Protein AF-A0A3P6TM71-F1 (afdb_monomer_lite)

InterPro domains:
  IPR006153 Cation/H+ exchanger, transmembrane domain [PF00999] (10-101)
  IPR051843 Monovalent cation:proton antiporter 1 [PTHR31102] (10-104)

Sequence (140 aa):
MATRVVLEAMGFVLSAVSPAVVVPNMIRLEVAGWGVNHGIPTLIMAASSMDDVVAITGFGVALSIAFSKGSLAKALYMGPLEVAAGAAIGLCMGILFWFLPPPGMKCGPSAQIALAIYNKFNGLARRQHKPFTQRKPSQK

Structure (mmCIF, N/CA/C/O backbone):
data_AF-A0A3P6TM71-F1
#
_entry.id   AF-A0A3P6TM71-F1
#
loop_
_atom_site.group_PDB
_atom_site.id
_atom_site.type_symbol
_atom_site.label_atom_id
_atom_site.label_alt_id
_atom_site.label_comp_id
_atom_site.label_asym_id
_atom_site.label_entity_id
_atom_site.label_seq_id
_atom_site.pdbx_PDB_ins_code
_atom_site.Cartn_x
_atom_site.Cartn_y
_atom_site.Cartn_z
_atom_site.occupancy
_atom_site.B_iso_or_equiv
_atom_site.auth_seq_id
_atom_site.auth_comp_id
_atom_site.auth_asym_id
_atom_site.auth_atom_id
_atom_site.pdbx_PDB_model_num
ATOM 1 N N . MET A 1 1 ? 10.273 3.155 -27.002 1.00 68.50 1 MET A N 1
ATOM 2 C CA . MET A 1 1 ? 10.125 2.128 -25.946 1.00 68.50 1 MET A CA 1
ATOM 3 C C . MET A 1 1 ? 9.684 2.769 -24.634 1.00 68.50 1 MET A C 1
ATOM 5 O O . MET A 1 1 ? 8.584 2.464 -24.200 1.00 68.50 1 MET A O 1
ATOM 9 N N . ALA A 1 2 ? 10.441 3.733 -24.092 1.00 76.00 2 ALA A N 1
ATOM 10 C CA . ALA A 1 2 ? 10.081 4.489 -22.881 1.00 76.00 2 ALA A CA 1
ATOM 11 C C . ALA A 1 2 ? 8.652 5.070 -22.897 1.00 76.00 2 ALA A C 1
ATOM 13 O O . ALA A 1 2 ? 7.871 4.826 -21.988 1.00 76.00 2 ALA A O 1
ATOM 14 N N . THR A 1 3 ? 8.262 5.750 -23.978 1.00 77.38 3 THR A N 1
ATOM 15 C CA . THR A 1 3 ? 6.917 6.335 -24.125 1.00 77.38 3 THR A CA 1
ATOM 16 C C . THR A 1 3 ? 5.775 5.318 -24.125 1.00 77.38 3 THR A C 1
ATOM 18 O O . THR A 1 3 ? 4.673 5.670 -23.734 1.00 77.38 3 THR A O 1
ATOM 21 N N . ARG A 1 4 ? 6.008 4.060 -24.525 1.00 83.06 4 ARG A N 1
ATOM 22 C CA . ARG A 1 4 ? 4.969 3.014 -24.487 1.00 83.06 4 ARG A CA 1
ATOM 23 C C . ARG A 1 4 ? 4.786 2.446 -23.083 1.00 83.06 4 ARG A C 1
ATOM 25 O O . ARG A 1 4 ? 3.661 2.389 -22.608 1.00 83.06 4 ARG A O 1
ATOM 32 N N . VAL A 1 5 ? 5.890 2.147 -22.400 1.00 85.12 5 VAL A N 1
ATOM 33 C CA . VAL A 1 5 ? 5.879 1.657 -21.010 1.00 85.12 5 VAL A CA 1
ATOM 34 C C . VAL A 1 5 ? 5.239 2.682 -20.067 1.00 85.12 5 VAL A C 1
ATOM 36 O O . VAL A 1 5 ? 4.471 2.317 -19.185 1.00 85.12 5 VAL A O 1
ATOM 39 N N . VAL A 1 6 ? 5.491 3.979 -20.279 1.00 85.25 6 VAL A N 1
ATOM 40 C CA . VAL A 1 6 ? 4.894 5.044 -19.455 1.00 85.25 6 VAL A CA 1
ATOM 41 C C . VAL A 1 6 ? 3.377 5.155 -19.658 1.00 85.25 6 VAL A C 1
ATOM 43 O O . VAL A 1 6 ? 2.660 5.367 -18.684 1.00 85.25 6 VAL A O 1
ATOM 46 N N . LEU A 1 7 ? 2.867 4.981 -20.883 1.00 87.88 7 LEU A N 1
ATOM 47 C CA . LEU A 1 7 ? 1.419 5.009 -21.142 1.00 87.88 7 LEU A CA 1
ATOM 48 C C . LEU A 1 7 ? 0.700 3.823 -20.487 1.00 87.88 7 LEU A C 1
ATOM 50 O O . LEU A 1 7 ? -0.344 4.009 -19.867 1.00 87.88 7 LEU A O 1
ATOM 54 N N . GLU A 1 8 ? 1.280 2.625 -20.576 1.00 88.38 8 GLU A N 1
ATOM 55 C CA . GLU A 1 8 ? 0.759 1.425 -19.910 1.00 88.38 8 GLU A CA 1
ATOM 56 C C . GLU A 1 8 ? 0.759 1.591 -18.383 1.00 88.38 8 GLU A C 1
ATOM 58 O O . GLU A 1 8 ? -0.232 1.289 -17.720 1.00 88.38 8 GLU A O 1
ATOM 63 N N . ALA A 1 9 ? 1.830 2.162 -17.826 1.00 86.56 9 ALA A N 1
ATOM 64 C CA . ALA A 1 9 ? 1.947 2.409 -16.393 1.00 86.56 9 ALA A CA 1
ATOM 65 C C . ALA A 1 9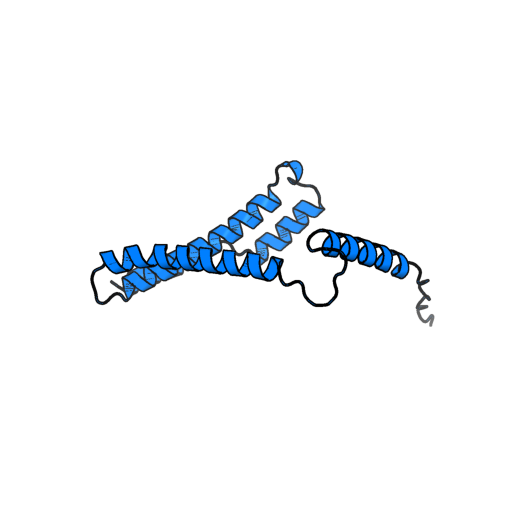 ? 0.963 3.478 -15.884 1.00 86.56 9 ALA A C 1
ATOM 67 O O . ALA A 1 9 ? 0.400 3.329 -14.802 1.00 86.56 9 ALA A O 1
ATOM 68 N N . MET A 1 10 ? 0.705 4.537 -16.659 1.00 84.12 10 MET A N 1
ATOM 69 C CA . MET A 1 10 ? -0.328 5.526 -16.322 1.00 84.12 10 MET A CA 1
ATOM 70 C C . MET A 1 10 ? -1.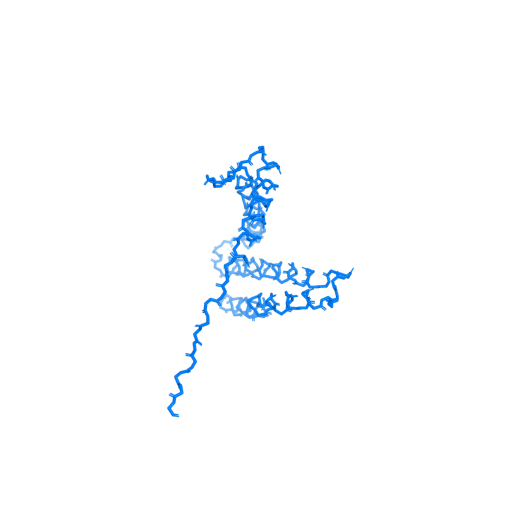727 4.901 -16.366 1.00 84.12 10 MET A C 1
ATOM 72 O O . MET A 1 10 ? -2.538 5.175 -15.488 1.00 84.12 10 MET A O 1
ATOM 76 N N . GLY A 1 11 ? -1.997 4.022 -17.338 1.00 86.69 11 GLY A N 1
ATOM 77 C CA . GLY A 1 11 ? -3.247 3.259 -17.401 1.00 86.69 11 GLY A CA 1
ATOM 78 C C . GLY A 1 11 ? -3.447 2.343 -16.190 1.00 86.69 11 GLY A C 1
ATOM 79 O O . GLY A 1 11 ? -4.549 2.273 -15.655 1.00 86.69 11 GLY A O 1
ATOM 80 N N . PHE A 1 12 ? -2.374 1.707 -15.712 1.00 86.12 12 PHE A N 1
ATOM 81 C CA . PHE A 1 12 ? -2.394 0.893 -14.496 1.00 86.12 12 PHE A CA 1
ATOM 82 C C . PHE A 1 12 ? -2.746 1.716 -13.247 1.00 86.12 12 PHE A C 1
ATOM 84 O O . PHE A 1 12 ? -3.640 1.332 -12.500 1.00 86.12 12 PHE A O 1
ATOM 91 N N . VAL A 1 13 ? -2.124 2.886 -13.060 1.00 85.62 13 VAL A N 1
ATOM 92 C CA . VAL A 1 13 ? -2.422 3.774 -11.917 1.00 85.62 13 VAL A CA 1
ATOM 93 C C . VAL A 1 13 ? -3.841 4.341 -11.988 1.00 85.62 13 VAL A C 1
ATOM 95 O O . VAL A 1 13 ? -4.516 4.434 -10.969 1.00 85.62 13 VAL A O 1
ATOM 98 N N . LEU A 1 14 ? -4.322 4.697 -13.182 1.00 86.50 14 LEU A N 1
ATOM 99 C CA . LEU A 1 14 ? -5.688 5.200 -13.374 1.00 86.50 14 LEU A CA 1
ATOM 100 C C . LEU A 1 14 ? -6.762 4.128 -13.134 1.00 86.50 14 LEU A C 1
ATOM 102 O O . LEU A 1 14 ? -7.906 4.476 -12.855 1.00 86.50 14 LEU A O 1
ATOM 106 N N . SER A 1 15 ? -6.405 2.846 -13.255 1.00 86.56 15 SER A N 1
ATOM 107 C CA . SER A 1 15 ? -7.299 1.720 -12.974 1.00 86.56 15 SER A CA 1
ATOM 108 C C . SER A 1 15 ? -7.398 1.373 -11.483 1.00 86.56 15 SER A C 1
ATOM 110 O O . SER A 1 15 ? -8.260 0.566 -11.129 1.00 86.56 15 SER A O 1
ATOM 112 N N . ALA A 1 16 ? -6.532 1.928 -10.629 1.00 87.94 16 ALA A N 1
ATOM 113 C CA . ALA A 1 16 ? -6.524 1.638 -9.198 1.00 87.94 16 ALA A CA 1
ATOM 114 C C . ALA A 1 16 ? -7.806 2.132 -8.505 1.00 87.94 16 ALA A C 1
ATOM 116 O O . ALA A 1 16 ? -8.449 3.108 -8.914 1.00 87.94 16 ALA A O 1
ATOM 117 N N . VAL A 1 17 ? -8.193 1.439 -7.440 1.00 85.75 17 VAL A N 1
ATOM 118 C CA . VAL A 1 17 ? -9.390 1.740 -6.655 1.00 85.75 17 VAL A CA 1
ATOM 119 C C . VAL A 1 17 ? -9.180 3.023 -5.857 1.00 85.75 17 VAL A C 1
ATOM 121 O O . VAL A 1 17 ? -8.202 3.165 -5.143 1.00 85.75 17 VAL A O 1
ATOM 124 N N . SER A 1 18 ? -10.142 3.950 -5.891 1.00 88.69 18 SER A N 1
ATOM 125 C CA . SER A 1 18 ? -10.049 5.177 -5.093 1.00 88.69 18 SER A CA 1
ATOM 126 C C . SER A 1 18 ? -10.587 4.976 -3.661 1.00 88.69 18 SER A C 1
ATOM 128 O O . SER A 1 18 ? -11.811 4.895 -3.469 1.00 88.69 18 SER A O 1
ATOM 130 N N . PRO A 1 19 ? -9.736 4.973 -2.612 1.00 83.12 19 PRO A N 1
ATOM 131 C CA . PRO A 1 19 ? -10.195 4.824 -1.228 1.00 83.12 19 PRO A CA 1
ATOM 132 C C . PRO A 1 19 ? -11.064 6.003 -0.778 1.00 83.12 19 PRO A C 1
ATOM 134 O O . PRO A 1 19 ? -11.949 5.832 0.057 1.00 83.12 19 PRO A O 1
ATOM 137 N N . ALA A 1 20 ? -10.885 7.193 -1.362 1.00 88.44 20 ALA A N 1
ATOM 138 C CA . ALA A 1 20 ? -11.651 8.389 -1.008 1.00 88.44 20 ALA A CA 1
ATOM 139 C C . ALA A 1 20 ? -13.167 8.223 -1.215 1.00 88.44 20 ALA A C 1
ATOM 141 O O . ALA A 1 20 ? -13.953 8.856 -0.511 1.00 88.44 20 ALA A O 1
ATOM 142 N N . VAL A 1 21 ? -13.585 7.355 -2.143 1.00 90.00 21 VAL A N 1
ATOM 143 C CA . VAL A 1 21 ? -15.003 7.046 -2.389 1.00 90.00 21 VAL A CA 1
ATOM 144 C C . VAL A 1 21 ? -15.434 5.715 -1.774 1.00 90.00 21 VAL A C 1
ATOM 146 O O . VAL A 1 21 ? -16.580 5.589 -1.337 1.00 90.00 21 VAL A O 1
ATOM 149 N N . VAL A 1 22 ? -14.537 4.728 -1.686 1.00 90.50 22 VAL A N 1
ATOM 150 C CA . VAL A 1 22 ? -14.855 3.409 -1.118 1.00 90.50 22 VAL A CA 1
ATOM 151 C C . VAL A 1 22 ? -14.937 3.464 0.409 1.00 90.50 22 VAL A C 1
ATOM 153 O O . VAL A 1 22 ? -15.893 2.945 0.984 1.00 90.50 22 VAL A O 1
ATOM 156 N N . VAL A 1 23 ? -14.008 4.154 1.075 1.00 93.00 23 VAL A N 1
ATOM 157 C CA . VAL A 1 23 ? -13.920 4.212 2.545 1.00 93.00 23 VAL A CA 1
ATOM 158 C C . VAL A 1 23 ? -15.182 4.806 3.189 1.00 93.00 23 VAL A C 1
ATOM 160 O O . VAL A 1 23 ? -15.734 4.155 4.079 1.00 93.00 23 VAL A O 1
ATOM 163 N N . PRO A 1 24 ? -15.737 5.956 2.744 1.00 91.81 24 PRO A N 1
ATOM 164 C CA . PRO A 1 24 ? -16.973 6.484 3.328 1.00 91.81 24 PRO A CA 1
ATOM 165 C C . PRO A 1 24 ? -18.162 5.524 3.193 1.00 91.81 24 PRO A C 1
ATOM 167 O O . PRO A 1 24 ? -19.004 5.443 4.086 1.00 91.81 24 PRO A O 1
ATOM 170 N N . ASN A 1 25 ? -18.235 4.774 2.089 1.00 91.44 25 ASN A N 1
ATOM 171 C CA . ASN A 1 25 ? -19.299 3.798 1.868 1.00 91.44 25 ASN A CA 1
ATOM 172 C C . ASN A 1 25 ? -19.119 2.540 2.728 1.00 91.44 25 ASN A C 1
ATOM 174 O O . ASN A 1 25 ? -20.103 2.050 3.282 1.00 91.44 25 ASN A O 1
ATOM 178 N N . MET A 1 26 ? -17.885 2.059 2.902 1.00 92.00 26 MET A N 1
ATOM 179 C CA . MET A 1 26 ? -17.590 0.922 3.780 1.00 92.00 26 MET A CA 1
ATOM 180 C C . MET A 1 26 ? -17.877 1.246 5.251 1.00 92.00 26 MET A C 1
ATOM 182 O O . MET A 1 26 ? -18.517 0.446 5.926 1.00 92.00 26 MET A O 1
ATOM 186 N N .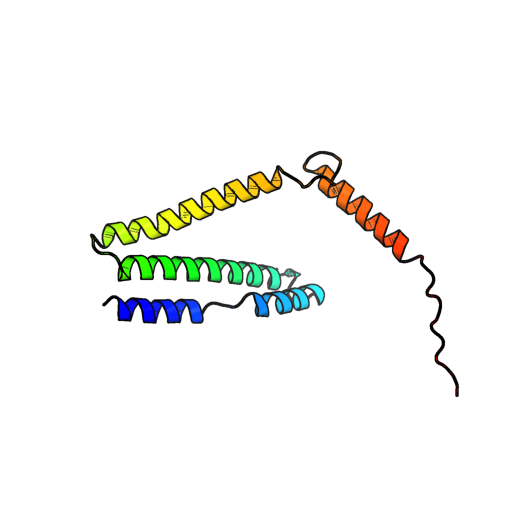 ILE A 1 27 ? -17.541 2.452 5.721 1.00 91.81 27 ILE A N 1
ATOM 187 C CA . ILE A 1 27 ? -17.896 2.905 7.078 1.00 91.81 27 ILE A CA 1
ATOM 188 C C . ILE A 1 27 ? -19.422 2.968 7.258 1.00 91.81 27 ILE A C 1
ATOM 190 O O . ILE A 1 27 ? -19.943 2.573 8.299 1.00 91.81 27 ILE A O 1
ATOM 194 N N . ARG A 1 28 ? -20.174 3.425 6.245 1.00 89.69 28 ARG A N 1
ATOM 195 C CA . ARG A 1 28 ? -21.649 3.434 6.299 1.00 89.69 28 ARG A CA 1
ATOM 196 C C . ARG A 1 28 ? -22.238 2.024 6.403 1.00 89.69 28 ARG A C 1
ATOM 198 O O . ARG A 1 28 ? -23.194 1.837 7.149 1.00 89.69 28 ARG A O 1
ATOM 205 N N . LEU A 1 29 ? -21.680 1.053 5.676 1.00 89.38 29 LEU A N 1
ATOM 206 C CA . LEU A 1 29 ? -22.070 -0.362 5.758 1.00 89.38 29 LEU A CA 1
ATOM 207 C C . LEU A 1 29 ? -21.751 -0.959 7.133 1.00 89.38 29 LEU A C 1
ATOM 209 O O . LEU A 1 29 ? -22.584 -1.671 7.694 1.00 89.38 29 LEU A O 1
ATOM 213 N N . GLU A 1 30 ? -20.588 -0.614 7.687 1.00 88.69 30 GLU A N 1
ATOM 214 C CA . GLU A 1 30 ? -20.163 -1.047 9.016 1.00 88.69 30 GLU A CA 1
ATOM 215 C C . GLU A 1 30 ? -21.095 -0.509 10.112 1.00 88.69 30 GLU A C 1
ATOM 217 O O . GLU A 1 30 ? -21.602 -1.278 10.925 1.00 88.69 30 GLU A O 1
ATOM 222 N N . VAL A 1 31 ? -21.429 0.787 10.070 1.00 90.19 31 VAL A N 1
ATOM 223 C CA . VAL A 1 31 ? -22.397 1.414 10.992 1.00 90.19 31 VAL A CA 1
ATOM 224 C C . VAL A 1 31 ? -23.800 0.815 10.848 1.00 90.19 31 VAL A C 1
ATOM 226 O O . VAL A 1 31 ? -24.516 0.678 11.837 1.00 90.19 31 VAL A O 1
ATOM 229 N N . ALA A 1 32 ? -24.203 0.440 9.633 1.00 90.25 32 ALA A N 1
ATOM 230 C CA . ALA A 1 32 ? -25.493 -0.196 9.383 1.00 90.25 32 ALA A CA 1
ATOM 231 C C . ALA A 1 32 ? -25.522 -1.696 9.755 1.00 90.25 32 ALA A C 1
ATOM 233 O O . ALA A 1 32 ? -26.580 -2.317 9.660 1.00 90.25 32 ALA A O 1
ATOM 234 N N . GLY A 1 33 ? -24.392 -2.285 10.165 1.00 88.50 33 GLY A N 1
ATOM 235 C CA . GLY A 1 33 ? -24.287 -3.687 10.580 1.00 88.50 33 GLY A CA 1
ATOM 236 C C . GLY A 1 33 ? -24.245 -4.708 9.436 1.00 88.50 33 GLY A C 1
ATOM 237 O O . GLY A 1 33 ? -24.329 -5.912 9.683 1.00 88.50 33 GLY A O 1
ATOM 238 N N . TRP A 1 34 ? -24.094 -4.272 8.182 1.00 86.62 34 TRP A N 1
ATOM 239 C CA . TRP A 1 34 ? -24.099 -5.161 7.016 1.00 86.62 34 TRP A CA 1
ATOM 240 C C . TRP A 1 34 ? -22.697 -5.713 6.756 1.00 86.62 34 TRP A C 1
ATOM 242 O O . TRP A 1 34 ? -21.748 -4.963 6.543 1.00 86.62 34 TRP A O 1
ATOM 252 N N . GLY A 1 35 ? -22.550 -7.041 6.767 1.00 84.44 35 GLY A N 1
ATOM 253 C CA . GLY A 1 35 ? -21.274 -7.699 6.456 1.00 84.44 35 GLY A CA 1
ATOM 254 C C . GLY A 1 35 ? -20.179 -7.549 7.521 1.00 84.44 35 GLY A C 1
ATOM 255 O O . GLY A 1 35 ? -19.077 -8.052 7.311 1.00 84.44 35 GLY A O 1
ATOM 256 N N . VAL A 1 36 ? -20.479 -6.925 8.669 1.00 88.88 36 VAL A N 1
ATOM 257 C CA . VAL A 1 36 ? -19.537 -6.715 9.789 1.00 88.88 36 VAL A CA 1
ATOM 258 C C . VAL A 1 36 ? -19.103 -8.034 10.421 1.00 88.88 36 VAL A C 1
ATOM 260 O O . VAL A 1 36 ? -17.916 -8.241 10.642 1.00 88.88 36 VAL A O 1
ATOM 263 N N . ASN A 1 37 ? -20.032 -8.978 10.609 1.00 89.75 37 ASN A N 1
ATOM 264 C CA . ASN A 1 37 ? -19.715 -10.312 11.143 1.00 89.75 37 ASN A CA 1
ATOM 265 C C . ASN A 1 37 ? -18.724 -11.096 10.267 1.00 89.75 37 ASN A C 1
ATOM 267 O O . ASN A 1 37 ? -18.032 -11.975 10.766 1.00 89.75 37 ASN A O 1
ATOM 271 N N . HIS A 1 38 ? -18.664 -10.783 8.970 1.00 88.44 38 HIS A N 1
ATOM 272 C CA . HIS A 1 38 ? -17.730 -11.391 8.020 1.00 88.44 38 HIS A CA 1
ATOM 273 C C . HIS A 1 38 ? -16.529 -10.478 7.716 1.00 88.44 38 HIS A C 1
ATOM 275 O O . HIS A 1 38 ? -15.691 -10.829 6.892 1.00 88.44 38 HIS A O 1
ATOM 281 N N . GLY A 1 39 ? -16.447 -9.298 8.344 1.00 89.12 39 GLY A N 1
ATOM 282 C CA . GLY A 1 39 ? -15.359 -8.339 8.148 1.00 89.12 39 GLY A CA 1
ATOM 283 C C . GLY A 1 39 ? -15.268 -7.750 6.738 1.00 89.12 39 GLY A C 1
ATOM 284 O O . GLY A 1 39 ? -14.216 -7.233 6.377 1.00 89.12 39 GLY A O 1
ATOM 285 N N . ILE A 1 40 ? -16.335 -7.812 5.932 1.00 92.31 40 ILE A N 1
ATOM 286 C CA . ILE A 1 40 ? -16.309 -7.384 4.521 1.00 92.31 40 ILE A CA 1
ATOM 287 C C . ILE A 1 40 ? -15.914 -5.900 4.379 1.00 92.31 40 ILE A C 1
ATOM 289 O O . ILE A 1 40 ? -15.017 -5.618 3.582 1.00 92.31 40 ILE A O 1
ATOM 293 N N . PRO A 1 41 ? -16.489 -4.946 5.149 1.00 89.62 41 PRO A N 1
ATOM 294 C CA . PRO A 1 41 ? -16.105 -3.538 5.039 1.00 89.62 41 PRO A CA 1
ATOM 295 C C . PRO A 1 41 ? -14.630 -3.302 5.384 1.00 89.62 41 PRO A C 1
ATOM 297 O O . PRO A 1 41 ? -13.927 -2.594 4.667 1.00 89.62 41 PRO A O 1
ATOM 300 N N . THR A 1 42 ? -14.136 -3.949 6.441 1.00 91.19 42 THR A N 1
ATOM 301 C CA . THR A 1 42 ? -12.740 -3.852 6.883 1.00 91.19 42 THR A CA 1
ATOM 302 C C . THR A 1 42 ? -11.780 -4.465 5.867 1.00 91.19 42 THR A C 1
ATOM 304 O O . THR A 1 42 ? -10.752 -3.864 5.558 1.00 91.19 42 THR A O 1
ATOM 307 N N . LEU A 1 43 ? -12.127 -5.628 5.307 1.00 93.12 43 LEU A N 1
ATOM 308 C CA . LEU A 1 43 ? -11.332 -6.302 4.286 1.00 93.12 43 LEU A CA 1
ATOM 309 C C . LEU A 1 43 ? -11.239 -5.461 3.010 1.00 93.12 43 LEU A C 1
ATOM 311 O O . LEU A 1 43 ? -10.149 -5.327 2.467 1.00 93.12 43 LEU A O 1
ATOM 315 N N . ILE A 1 44 ? -12.344 -4.857 2.557 1.00 93.31 44 ILE A N 1
ATOM 316 C CA . ILE A 1 44 ? -12.349 -3.980 1.375 1.00 93.31 44 ILE A CA 1
ATOM 317 C C . ILE A 1 44 ? -11.520 -2.715 1.628 1.00 93.31 44 ILE A C 1
ATOM 319 O O . ILE A 1 44 ? -10.756 -2.310 0.755 1.00 93.31 44 ILE A O 1
ATOM 323 N N . MET A 1 45 ? -11.619 -2.104 2.815 1.00 91.00 45 MET A N 1
ATOM 324 C CA . MET A 1 45 ? -10.781 -0.950 3.170 1.00 91.00 45 MET A CA 1
ATOM 325 C C . MET A 1 45 ? -9.288 -1.306 3.171 1.00 91.00 45 MET A C 1
ATOM 327 O O . MET A 1 45 ? -8.478 -0.567 2.606 1.00 91.00 45 MET A O 1
ATOM 331 N N . ALA A 1 46 ? -8.930 -2.453 3.755 1.00 91.81 46 ALA A N 1
ATOM 332 C CA . ALA A 1 46 ? -7.557 -2.947 3.757 1.00 91.81 46 ALA A CA 1
ATOM 333 C C . ALA A 1 46 ? -7.068 -3.273 2.335 1.00 91.81 46 ALA A C 1
ATOM 335 O O . ALA A 1 46 ? -5.980 -2.850 1.950 1.00 91.81 46 ALA A O 1
ATOM 336 N N . ALA A 1 47 ? -7.891 -3.955 1.533 1.00 92.50 47 ALA A N 1
ATOM 337 C CA . ALA A 1 47 ? -7.574 -4.311 0.154 1.00 92.50 47 ALA A CA 1
ATOM 338 C C . ALA A 1 47 ? -7.386 -3.072 -0.734 1.00 92.50 47 ALA A C 1
ATOM 340 O O . ALA A 1 47 ? -6.425 -3.021 -1.493 1.00 92.50 47 ALA A O 1
ATOM 341 N N . SER A 1 48 ? -8.235 -2.047 -0.589 1.00 91.75 48 SER A N 1
ATOM 342 C CA . SER A 1 48 ? -8.089 -0.775 -1.313 1.00 91.75 48 SER A CA 1
ATOM 343 C C . SER A 1 48 ? -6.779 -0.065 -0.968 1.00 91.75 48 SER A C 1
ATOM 345 O O . SER A 1 48 ? -6.145 0.490 -1.853 1.00 91.75 48 SER A O 1
ATOM 347 N N . SER A 1 49 ? -6.341 -0.109 0.294 1.00 90.75 49 SER A N 1
ATOM 348 C CA . SER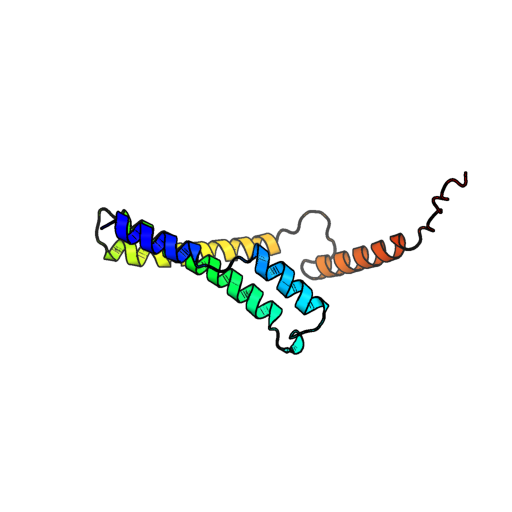 A 1 49 ? -5.054 0.488 0.682 1.00 90.75 49 SER A CA 1
ATOM 349 C C . SER A 1 49 ? -3.860 -0.300 0.132 1.00 90.75 49 SER A C 1
ATOM 351 O O . SER A 1 49 ? -2.835 0.286 -0.207 1.00 90.75 49 SER A O 1
ATOM 353 N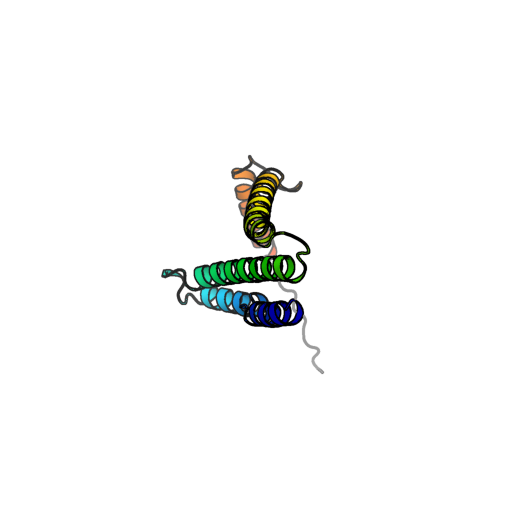 N . MET A 1 50 ? -3.972 -1.630 0.040 1.00 90.69 50 MET A N 1
ATOM 354 C CA . MET A 1 50 ? -2.938 -2.461 -0.585 1.00 90.69 50 MET A CA 1
ATOM 355 C C . MET A 1 50 ? -2.852 -2.225 -2.098 1.00 90.69 50 MET A C 1
ATOM 357 O O . MET A 1 50 ? -1.743 -2.192 -2.629 1.00 90.69 50 MET A O 1
ATOM 361 N N . ASP A 1 51 ? -3.990 -2.030 -2.769 1.00 92.25 51 ASP A N 1
ATOM 362 C CA . ASP A 1 51 ? -4.059 -1.713 -4.201 1.00 92.25 51 ASP A CA 1
ATOM 363 C C . ASP A 1 51 ? -3.271 -0.437 -4.537 1.00 92.25 51 ASP A C 1
ATOM 365 O O . ASP A 1 51 ? -2.398 -0.465 -5.403 1.00 92.25 51 ASP A O 1
ATOM 369 N N . ASP A 1 52 ? -3.460 0.637 -3.761 1.00 90.12 52 ASP A N 1
ATOM 370 C CA . ASP A 1 52 ? -2.722 1.896 -3.935 1.00 90.12 52 ASP A CA 1
ATOM 371 C C . ASP A 1 52 ? -1.197 1.717 -3.817 1.00 90.12 52 ASP A C 1
ATOM 373 O O . ASP A 1 52 ? -0.424 2.272 -4.605 1.00 90.12 52 ASP A O 1
ATOM 377 N N . VAL A 1 53 ? -0.736 0.918 -2.847 1.00 88.94 53 VAL A N 1
ATOM 378 C CA . VAL A 1 53 ? 0.699 0.643 -2.648 1.00 88.94 53 VAL A CA 1
ATOM 379 C C . VAL A 1 53 ? 1.278 -0.113 -3.843 1.00 88.94 53 VAL A C 1
ATOM 381 O O . VAL A 1 53 ? 2.380 0.210 -4.301 1.00 88.94 53 VAL A O 1
ATOM 384 N N . VAL A 1 54 ? 0.546 -1.098 -4.370 1.00 89.31 54 VAL A N 1
ATOM 385 C CA . VAL A 1 54 ? 0.952 -1.864 -5.555 1.00 89.31 54 VAL A CA 1
ATOM 386 C C . VAL A 1 54 ? 0.948 -0.976 -6.801 1.00 89.31 54 VAL A C 1
ATOM 388 O O . VAL A 1 54 ? 1.905 -1.029 -7.575 1.00 89.31 54 VAL A O 1
ATOM 391 N N . ALA A 1 55 ? -0.063 -0.119 -6.966 1.00 89.62 55 ALA A N 1
ATOM 392 C CA . ALA A 1 55 ? -0.174 0.826 -8.072 1.00 89.62 55 ALA A CA 1
ATOM 393 C C . ALA A 1 55 ? 1.018 1.796 -8.120 1.00 89.62 55 ALA A C 1
ATOM 395 O O . ALA A 1 55 ? 1.705 1.898 -9.141 1.00 89.62 55 ALA A O 1
ATOM 396 N N . ILE A 1 56 ? 1.320 2.450 -6.993 1.00 88.44 56 ILE A N 1
ATOM 397 C CA . ILE A 1 56 ? 2.441 3.395 -6.873 1.00 88.44 56 ILE A CA 1
ATOM 398 C C . ILE A 1 56 ? 3.785 2.684 -7.077 1.00 88.44 56 ILE A C 1
ATOM 400 O O . ILE A 1 56 ? 4.654 3.181 -7.796 1.00 88.44 56 ILE A O 1
ATOM 404 N N . THR A 1 57 ? 3.951 1.499 -6.487 1.00 88.88 57 THR A N 1
ATOM 405 C CA . THR A 1 57 ? 5.173 0.697 -6.621 1.00 88.88 57 THR A CA 1
ATOM 406 C C . THR A 1 57 ? 5.410 0.268 -8.067 1.00 88.88 57 THR A C 1
ATOM 408 O O . THR A 1 57 ? 6.490 0.494 -8.614 1.00 88.88 57 THR A O 1
ATOM 411 N N . GLY A 1 58 ? 4.400 -0.326 -8.708 1.00 87.25 58 GLY A N 1
ATOM 412 C CA . GLY A 1 58 ? 4.478 -0.781 -10.094 1.00 87.25 58 GLY A CA 1
ATOM 413 C C . GLY A 1 58 ? 4.762 0.369 -11.057 1.00 87.25 58 GLY A C 1
ATOM 414 O O . GLY A 1 58 ? 5.591 0.230 -11.956 1.00 87.25 58 GLY A O 1
ATOM 415 N N . PHE A 1 59 ? 4.160 1.536 -10.814 1.00 88.31 59 PHE A N 1
ATOM 416 C CA . PHE A 1 59 ? 4.449 2.755 -11.562 1.00 88.31 59 PHE A CA 1
ATOM 417 C C . PHE A 1 59 ? 5.908 3.209 -11.412 1.00 88.31 59 PHE A C 1
ATOM 419 O O . PHE A 1 59 ? 6.560 3.516 -12.411 1.00 88.31 59 PHE A O 1
ATOM 426 N N . GLY A 1 60 ? 6.450 3.188 -10.190 1.00 87.62 60 GLY A N 1
ATOM 427 C CA . GLY A 1 60 ? 7.855 3.506 -9.925 1.00 87.62 60 GLY A CA 1
ATOM 428 C C . GLY A 1 60 ? 8.822 2.560 -10.644 1.00 87.62 60 GLY A C 1
ATOM 429 O O . GLY A 1 60 ? 9.775 3.011 -11.282 1.00 87.62 60 GLY A O 1
ATOM 430 N N . VAL A 1 61 ? 8.538 1.254 -10.631 1.00 86.88 61 VAL A N 1
ATOM 431 C CA . VAL A 1 61 ? 9.333 0.251 -11.359 1.00 86.88 61 VAL A CA 1
ATOM 432 C C . VAL A 1 61 ? 9.235 0.457 -12.872 1.00 86.88 61 VAL A C 1
ATOM 434 O O . VAL A 1 61 ? 10.256 0.433 -13.561 1.00 86.88 61 VAL A O 1
ATOM 437 N N . ALA A 1 62 ? 8.037 0.718 -13.400 1.00 86.50 62 ALA A N 1
ATOM 438 C CA . ALA A 1 62 ? 7.834 0.976 -14.823 1.00 86.50 62 ALA A CA 1
ATOM 439 C C . ALA A 1 62 ? 8.571 2.242 -15.294 1.00 86.50 62 ALA A C 1
ATOM 441 O O . ALA A 1 62 ? 9.214 2.218 -16.345 1.00 86.50 62 ALA A O 1
ATOM 442 N N . LEU A 1 63 ? 8.554 3.321 -14.501 1.00 85.88 63 LEU A N 1
ATOM 443 C CA . LEU A 1 63 ? 9.347 4.530 -14.747 1.00 85.88 63 LEU A CA 1
ATOM 444 C C . LEU A 1 63 ? 10.853 4.250 -14.688 1.00 85.88 63 LEU A C 1
ATOM 446 O O . LEU A 1 63 ? 11.594 4.704 -15.562 1.00 85.88 63 LEU A O 1
ATOM 450 N N . SER A 1 64 ? 11.297 3.481 -13.691 1.00 84.75 64 SER A N 1
ATOM 451 C CA . SER A 1 64 ? 12.699 3.085 -13.532 1.00 84.75 64 SER A CA 1
ATOM 452 C C . SER A 1 64 ? 13.196 2.314 -14.757 1.00 84.75 64 SER A C 1
ATOM 454 O O . SER A 1 64 ? 14.253 2.626 -15.301 1.00 84.75 64 SER A O 1
ATOM 456 N N . ILE A 1 65 ? 12.390 1.386 -15.282 1.00 82.31 65 ILE A N 1
ATOM 457 C CA . ILE A 1 65 ? 12.681 0.656 -16.523 1.00 82.31 65 ILE A CA 1
ATOM 458 C C . ILE A 1 65 ? 12.642 1.586 -17.745 1.00 82.31 65 ILE A C 1
ATOM 460 O O . ILE A 1 65 ? 13.528 1.510 -18.596 1.00 82.31 65 ILE A O 1
ATOM 464 N N . ALA A 1 66 ? 11.649 2.475 -17.838 1.00 84.38 66 ALA A N 1
ATOM 465 C CA . ALA A 1 66 ? 11.467 3.367 -18.983 1.00 84.38 66 ALA A CA 1
ATOM 466 C C . ALA A 1 66 ? 12.612 4.381 -19.149 1.00 84.38 66 ALA A C 1
ATOM 468 O O . ALA A 1 66 ? 12.963 4.720 -20.281 1.00 84.38 66 ALA A O 1
ATOM 469 N N . PHE A 1 67 ? 13.199 4.846 -18.043 1.00 81.00 67 PHE A N 1
ATOM 470 C CA . PHE A 1 67 ? 14.290 5.825 -18.038 1.00 81.00 67 PHE A CA 1
ATOM 471 C C . PHE A 1 67 ? 15.665 5.230 -17.696 1.00 81.00 67 PHE A C 1
ATOM 473 O O . PHE A 1 67 ? 16.654 5.970 -17.658 1.00 81.00 67 PHE A O 1
ATOM 480 N N . SER A 1 68 ? 15.765 3.912 -17.487 1.00 78.88 68 SER A N 1
ATOM 481 C CA . SER A 1 68 ? 17.046 3.249 -17.232 1.00 78.88 68 SER A CA 1
ATOM 482 C C . SER A 1 68 ? 17.980 3.404 -18.433 1.00 78.88 68 SER A C 1
ATOM 484 O O . SER A 1 68 ? 17.685 2.968 -19.544 1.00 78.88 68 SER A O 1
ATOM 486 N N . LYS A 1 69 ? 19.150 4.007 -18.194 1.00 65.62 69 LYS A N 1
ATOM 487 C CA . LYS A 1 69 ? 20.243 4.127 -19.175 1.00 65.62 69 LYS A CA 1
ATOM 488 C C . LYS A 1 69 ? 21.245 2.959 -19.105 1.00 65.62 69 LYS A C 1
ATOM 490 O O . LYS A 1 69 ? 22.244 2.984 -19.815 1.00 65.62 69 LYS A O 1
ATOM 495 N N . GLY A 1 70 ? 21.018 1.971 -18.230 1.00 68.25 70 GLY A N 1
ATOM 496 C CA . GLY A 1 70 ? 21.946 0.867 -17.934 1.00 68.25 70 GLY A CA 1
ATOM 497 C C . GLY A 1 70 ? 21.301 -0.525 -18.006 1.00 68.25 70 GLY A C 1
ATOM 498 O O . GLY A 1 70 ? 20.260 -0.707 -18.629 1.00 68.25 70 GLY A O 1
ATOM 499 N N . SER A 1 71 ? 21.919 -1.527 -17.362 1.00 73.31 71 SER A N 1
ATOM 500 C CA . SER A 1 71 ? 21.426 -2.917 -17.354 1.00 73.31 71 SER A CA 1
ATOM 501 C C . SER A 1 71 ? 20.017 -3.028 -16.762 1.00 73.31 71 SER A C 1
ATOM 503 O O . SER A 1 71 ? 19.798 -2.723 -15.586 1.00 73.31 71 SER A O 1
ATOM 505 N N . LEU A 1 72 ? 19.082 -3.526 -17.574 1.00 74.38 72 LEU A N 1
ATOM 506 C CA . LEU A 1 72 ? 17.675 -3.747 -17.226 1.00 74.38 72 LEU A CA 1
ATOM 507 C C . LEU A 1 72 ? 17.515 -4.594 -15.953 1.00 74.38 72 LEU A C 1
ATOM 509 O O . LEU A 1 72 ? 16.653 -4.321 -15.122 1.00 74.38 72 LEU A O 1
ATOM 513 N N . ALA A 1 73 ? 18.399 -5.581 -15.768 1.00 74.62 73 ALA A N 1
ATOM 514 C CA . ALA A 1 73 ? 18.388 -6.463 -14.607 1.00 74.62 73 ALA A CA 1
ATOM 515 C C . ALA A 1 73 ? 18.606 -5.690 -13.297 1.00 74.62 73 ALA A C 1
ATOM 517 O O . ALA A 1 73 ? 17.942 -5.957 -12.302 1.00 74.62 73 ALA A O 1
ATOM 518 N N . LYS A 1 74 ? 19.488 -4.682 -13.296 1.00 76.12 74 LYS A N 1
ATOM 519 C CA . LYS A 1 74 ? 19.769 -3.885 -12.094 1.00 76.12 74 LYS A CA 1
ATOM 520 C C . LYS A 1 74 ? 18.579 -3.001 -11.705 1.00 76.12 74 LYS A C 1
ATOM 522 O O . LYS A 1 74 ? 18.277 -2.891 -10.520 1.00 76.12 74 LYS A O 1
ATOM 527 N N . ALA A 1 75 ? 17.893 -2.418 -12.690 1.00 74.38 75 ALA A N 1
ATOM 528 C CA . ALA A 1 75 ? 16.685 -1.622 -12.462 1.00 74.38 75 ALA A CA 1
ATOM 529 C C . ALA A 1 75 ? 15.535 -2.479 -11.904 1.00 74.38 75 ALA A C 1
ATOM 531 O O . ALA A 1 75 ? 14.816 -2.043 -11.008 1.00 74.38 75 ALA A O 1
ATOM 532 N N . LEU A 1 76 ? 15.417 -3.727 -12.374 1.00 78.31 76 LEU A N 1
ATOM 533 C CA . LEU A 1 76 ? 14.378 -4.652 -11.930 1.00 78.31 76 LEU A CA 1
ATOM 534 C C . LEU A 1 76 ? 14.567 -5.115 -10.479 1.00 78.31 76 LEU A C 1
ATOM 536 O O . LEU A 1 76 ? 13.584 -5.218 -9.757 1.00 78.31 76 LEU A O 1
ATOM 540 N N . TYR A 1 77 ? 15.804 -5.367 -10.035 1.00 79.88 77 TYR A N 1
ATOM 541 C CA . TYR A 1 77 ? 16.067 -5.764 -8.644 1.00 79.88 77 TYR A CA 1
ATOM 542 C C . TYR A 1 77 ? 16.043 -4.587 -7.662 1.00 79.88 77 TYR A C 1
ATOM 544 O O . TYR A 1 77 ? 15.670 -4.780 -6.508 1.00 79.88 77 TYR A O 1
ATOM 552 N N . MET A 1 78 ? 16.412 -3.372 -8.090 1.00 80.88 78 MET A N 1
ATOM 553 C CA . MET A 1 78 ? 16.352 -2.198 -7.208 1.00 80.88 78 MET A CA 1
ATOM 554 C C . MET A 1 78 ? 14.920 -1.786 -6.861 1.00 80.88 78 MET A C 1
ATOM 556 O O . MET A 1 78 ? 14.684 -1.392 -5.725 1.00 80.88 78 MET A O 1
ATOM 560 N N . GLY A 1 79 ? 13.965 -1.942 -7.782 1.00 82.75 79 GLY A N 1
ATOM 561 C CA . GLY A 1 79 ? 12.568 -1.562 -7.556 1.00 82.75 79 GLY A CA 1
ATOM 562 C C . GLY A 1 79 ? 11.922 -2.215 -6.320 1.00 82.75 79 GLY A C 1
ATOM 563 O O . GLY A 1 79 ? 11.540 -1.511 -5.388 1.00 82.75 79 GLY A O 1
ATOM 564 N N . PRO A 1 80 ? 11.836 -3.557 -6.246 1.00 83.06 80 PRO A N 1
ATOM 565 C CA . PRO A 1 80 ? 11.297 -4.256 -5.078 1.00 83.06 80 PRO A CA 1
ATOM 566 C C . PRO A 1 80 ? 12.096 -3.997 -3.796 1.00 83.06 80 PRO A C 1
ATOM 568 O O . PRO A 1 80 ? 11.533 -3.994 -2.704 1.00 83.06 80 PRO A O 1
ATOM 571 N N . LEU A 1 81 ? 13.408 -3.780 -3.920 1.00 86.50 81 LEU A N 1
ATOM 572 C CA . LEU A 1 81 ? 14.294 -3.559 -2.781 1.00 86.50 81 LEU A CA 1
ATOM 573 C C . LEU A 1 81 ? 14.076 -2.171 -2.157 1.00 86.50 81 LEU A C 1
ATOM 575 O O . LEU A 1 81 ? 14.052 -2.062 -0.934 1.00 86.50 81 LEU A O 1
ATOM 579 N N . GLU A 1 82 ? 13.828 -1.138 -2.967 1.00 85.12 82 GLU A N 1
ATOM 580 C CA . GLU A 1 82 ? 13.406 0.187 -2.489 1.00 85.12 82 GLU A CA 1
ATOM 581 C C . GLU A 1 82 ? 12.05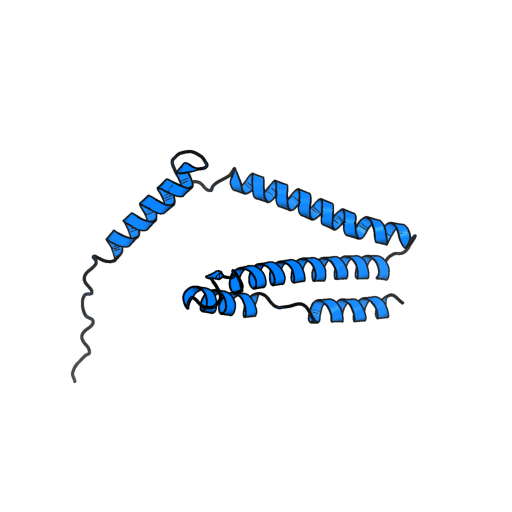7 0.131 -1.771 1.00 85.12 82 GLU A C 1
ATOM 583 O O . GLU A 1 82 ? 11.898 0.736 -0.713 1.00 85.12 82 GLU A O 1
ATOM 588 N N . VAL A 1 83 ? 11.106 -0.642 -2.297 1.00 87.00 83 VAL A N 1
ATOM 589 C CA . VAL A 1 83 ? 9.783 -0.817 -1.679 1.00 87.00 83 VAL A CA 1
ATOM 590 C C . VAL A 1 83 ? 9.908 -1.539 -0.342 1.00 87.00 83 VAL A C 1
ATOM 592 O O . VAL A 1 83 ? 9.323 -1.106 0.649 1.00 87.00 83 VAL A O 1
ATOM 595 N N . ALA A 1 84 ? 10.713 -2.602 -0.282 1.00 89.00 84 ALA A N 1
ATOM 596 C CA . ALA A 1 84 ? 10.981 -3.333 0.951 1.00 89.00 84 ALA A CA 1
ATOM 597 C C . ALA A 1 84 ? 11.694 -2.455 1.994 1.00 89.00 84 ALA A C 1
ATOM 599 O O . ALA A 1 84 ? 11.316 -2.460 3.166 1.00 89.00 84 ALA A O 1
ATOM 600 N N . ALA A 1 85 ? 12.686 -1.663 1.575 1.00 90.81 85 ALA A N 1
ATOM 601 C CA . ALA A 1 85 ? 13.372 -0.715 2.447 1.00 90.81 85 ALA A CA 1
ATOM 602 C C . ALA A 1 85 ? 12.424 0.391 2.944 1.00 90.81 85 ALA A C 1
ATOM 604 O O . ALA A 1 85 ? 12.414 0.700 4.135 1.00 90.81 85 ALA A O 1
ATOM 605 N N . GLY A 1 86 ? 11.581 0.939 2.064 1.00 89.25 86 GLY A N 1
ATOM 606 C CA . GLY A 1 86 ? 10.559 1.925 2.410 1.00 89.25 86 GLY A CA 1
ATOM 607 C C . GLY A 1 86 ? 9.524 1.373 3.391 1.00 89.25 86 GLY A C 1
ATOM 608 O O . GLY A 1 86 ? 9.208 2.032 4.379 1.00 89.25 86 GLY A O 1
ATOM 609 N N . ALA A 1 87 ? 9.064 0.137 3.185 1.00 90.19 87 ALA A N 1
ATOM 610 C CA . ALA A 1 87 ? 8.166 -0.554 4.106 1.00 90.19 87 ALA A CA 1
ATOM 611 C C . ALA A 1 87 ? 8.823 -0.795 5.476 1.00 90.19 87 ALA A C 1
ATOM 613 O O . ALA A 1 87 ? 8.193 -0.557 6.505 1.00 90.19 87 ALA A O 1
ATOM 614 N N . ALA A 1 88 ? 10.096 -1.206 5.508 1.00 93.06 88 ALA A N 1
ATOM 615 C CA . ALA A 1 88 ? 10.840 -1.410 6.750 1.00 93.06 88 ALA A CA 1
ATOM 616 C C . ALA A 1 88 ? 11.032 -0.099 7.529 1.00 93.06 88 ALA A C 1
ATOM 618 O O . ALA A 1 88 ? 10.769 -0.048 8.729 1.00 93.06 88 ALA A O 1
ATOM 619 N N . ILE A 1 89 ? 11.431 0.982 6.850 1.00 94.06 89 ILE A N 1
ATOM 620 C CA . ILE A 1 89 ? 11.576 2.312 7.460 1.00 94.06 89 ILE A CA 1
ATOM 621 C C . ILE A 1 89 ? 10.219 2.835 7.941 1.00 94.06 89 ILE A C 1
ATOM 623 O O . ILE A 1 89 ? 10.125 3.337 9.060 1.00 94.06 89 ILE A O 1
ATOM 627 N N . GLY A 1 90 ? 9.164 2.679 7.136 1.00 90.75 90 GLY A N 1
ATOM 628 C CA . GLY A 1 90 ? 7.799 3.061 7.495 1.00 90.75 90 GLY A CA 1
ATOM 629 C C . GLY A 1 90 ? 7.285 2.308 8.722 1.00 90.75 90 GLY A C 1
ATOM 630 O O . GLY A 1 90 ? 6.713 2.921 9.622 1.00 90.75 90 GLY A O 1
ATOM 631 N N . LEU A 1 91 ? 7.563 1.005 8.817 1.00 90.94 91 LEU A N 1
ATOM 632 C CA . LEU A 1 91 ? 7.241 0.195 9.989 1.00 90.94 91 LEU A CA 1
ATOM 633 C C . LEU A 1 91 ? 8.020 0.662 11.226 1.00 90.94 91 LEU A C 1
ATOM 635 O O . LEU A 1 91 ? 7.423 0.869 12.282 1.00 90.94 91 LEU A O 1
ATOM 639 N N . CYS A 1 92 ? 9.329 0.892 11.095 1.00 90.50 92 CYS A N 1
ATOM 640 C CA . CYS A 1 92 ? 10.162 1.428 12.171 1.00 90.50 92 CYS A CA 1
ATOM 641 C C . CYS A 1 92 ? 9.660 2.797 12.659 1.00 90.50 92 CYS A C 1
ATOM 643 O O . CYS A 1 92 ? 9.549 3.010 13.865 1.00 90.50 92 CYS A O 1
ATOM 645 N N . MET A 1 93 ? 9.307 3.708 11.745 1.00 85.81 93 MET A N 1
ATOM 646 C CA . MET A 1 93 ? 8.719 5.010 12.083 1.00 85.81 93 MET A CA 1
ATOM 647 C C . MET A 1 93 ? 7.336 4.878 12.730 1.00 85.81 93 MET A C 1
ATOM 649 O O . MET A 1 93 ? 7.046 5.591 13.687 1.00 85.81 93 MET A O 1
ATOM 653 N N . GLY A 1 94 ? 6.496 3.951 12.263 1.00 84.25 94 GLY A N 1
ATOM 654 C CA . GLY A 1 94 ? 5.194 3.669 12.868 1.00 84.25 94 GLY A CA 1
ATOM 655 C C . GLY A 1 94 ? 5.320 3.178 14.312 1.00 84.25 94 GLY A C 1
ATOM 656 O O . GLY A 1 94 ? 4.630 3.677 15.200 1.00 84.25 94 GLY A O 1
ATOM 657 N N . ILE A 1 95 ? 6.264 2.269 14.571 1.00 83.25 95 ILE A N 1
ATOM 658 C CA . ILE A 1 95 ? 6.589 1.790 15.924 1.00 83.25 95 ILE A CA 1
ATOM 659 C C . ILE A 1 95 ? 7.188 2.921 16.777 1.00 83.25 95 ILE A C 1
ATOM 661 O O . ILE A 1 95 ? 6.869 3.046 17.958 1.00 83.25 95 ILE A O 1
ATOM 665 N N . LEU A 1 96 ? 8.017 3.787 16.193 1.00 81.81 96 LEU A N 1
ATOM 666 C CA . LEU A 1 96 ? 8.579 4.939 16.896 1.00 81.81 96 LEU A CA 1
ATOM 667 C C . LEU A 1 96 ? 7.492 5.938 17.323 1.00 81.81 96 LEU A C 1
ATOM 669 O O . LEU A 1 96 ? 7.501 6.399 18.463 1.00 81.81 96 LEU A O 1
ATOM 673 N N . PHE A 1 97 ? 6.526 6.243 16.452 1.00 76.62 97 PHE A N 1
ATOM 674 C CA . PHE A 1 97 ? 5.383 7.096 16.801 1.00 76.62 97 PHE A CA 1
ATOM 675 C C . PHE A 1 97 ? 4.412 6.431 17.772 1.00 76.62 97 PHE A C 1
ATOM 677 O O . PHE A 1 97 ? 3.803 7.121 18.586 1.00 76.62 97 PHE A O 1
ATOM 684 N N . TRP A 1 98 ? 4.327 5.101 17.767 1.00 70.31 98 TRP A N 1
ATOM 685 C CA . TRP A 1 98 ? 3.655 4.367 18.836 1.00 70.31 98 TRP A CA 1
ATOM 686 C C . TRP A 1 98 ? 4.326 4.592 20.204 1.00 70.31 98 TRP A C 1
ATOM 688 O O . TRP A 1 98 ? 3.653 4.603 21.234 1.00 70.31 98 TRP A O 1
ATOM 698 N N . PHE A 1 99 ? 5.644 4.821 20.227 1.00 66.19 99 PHE A N 1
ATOM 699 C CA . PHE A 1 99 ? 6.415 5.075 21.446 1.00 66.19 99 PHE A CA 1
ATOM 700 C C . PHE A 1 99 ? 6.457 6.555 21.878 1.00 66.19 99 PHE A C 1
ATOM 702 O O . PHE A 1 99 ? 6.680 6.833 23.057 1.00 66.19 99 PHE A O 1
ATOM 709 N N . LEU A 1 100 ? 6.215 7.503 20.964 1.00 66.50 100 LEU A N 1
ATOM 710 C CA . LEU A 1 100 ? 6.185 8.955 21.208 1.00 66.50 100 LEU A CA 1
ATOM 711 C C . LEU A 1 100 ? 4.746 9.507 21.144 1.00 66.50 100 LEU A C 1
ATOM 713 O O . LEU A 1 100 ? 4.367 10.176 20.180 1.00 66.50 100 LEU A O 1
ATOM 717 N N . PRO A 1 101 ? 3.916 9.258 22.175 1.00 61.38 101 PRO A N 1
ATOM 718 C CA . PRO A 1 101 ? 2.607 9.874 22.264 1.00 61.38 101 PRO A CA 1
ATOM 719 C C . PRO A 1 101 ? 2.736 11.392 22.482 1.00 61.38 101 PRO A C 1
ATOM 721 O O . PRO A 1 101 ? 3.565 11.831 23.284 1.00 61.38 101 PRO A O 1
ATOM 724 N N . PRO A 1 102 ? 1.905 12.219 21.825 1.00 58.06 102 PRO A N 1
ATOM 725 C CA . PRO A 1 102 ? 1.917 13.662 22.033 1.00 58.06 102 PRO A CA 1
ATOM 726 C C . PRO A 1 102 ? 1.635 14.035 23.507 1.00 58.06 102 PRO A C 1
ATOM 728 O O . PRO A 1 102 ? 0.862 13.338 24.179 1.00 58.06 102 PRO A O 1
ATOM 731 N N . PRO A 1 103 ? 2.222 15.135 24.028 1.00 50.97 103 PRO A N 1
ATOM 732 C CA . PRO A 1 103 ? 2.011 15.579 25.407 1.00 50.97 103 PRO A CA 1
ATOM 733 C C . PRO A 1 103 ? 0.520 15.847 25.680 1.00 50.97 103 PRO A C 1
ATOM 735 O O . PRO A 1 103 ? -0.054 16.797 25.153 1.00 50.97 103 PRO A O 1
ATOM 738 N N . GLY A 1 104 ? -0.119 14.991 26.487 1.00 55.72 104 GLY A N 1
ATOM 739 C CA . GLY A 1 104 ? -1.557 15.081 26.793 1.00 55.72 104 GLY A CA 1
ATOM 740 C C . GLY A 1 104 ? -2.256 13.772 27.192 1.00 55.72 104 GLY A C 1
ATOM 741 O O . GLY A 1 104 ? -3.422 13.808 27.579 1.00 55.72 104 GLY A O 1
ATOM 742 N N . MET A 1 105 ? -1.570 12.627 27.140 1.00 50.94 105 MET A N 1
ATOM 743 C CA . MET A 1 105 ? -2.069 11.333 27.640 1.00 50.94 105 MET A CA 1
ATOM 744 C C . MET A 1 105 ? -1.425 11.013 29.015 1.00 50.94 105 MET A C 1
ATOM 746 O O . MET A 1 105 ? -0.364 11.558 29.317 1.00 50.94 105 MET A O 1
ATOM 750 N N . LYS A 1 106 ? -2.059 10.219 29.905 1.00 46.84 106 LYS A N 1
ATOM 751 C CA . LYS A 1 106 ? -1.459 9.775 31.198 1.00 46.84 106 LYS A CA 1
ATOM 752 C C . LYS A 1 106 ? -1.864 8.358 31.617 1.00 46.84 106 LYS A C 1
ATOM 754 O O . LYS A 1 106 ? -3.058 8.095 31.613 1.00 46.84 106 LYS A O 1
ATOM 759 N N . CYS A 1 107 ? -0.872 7.571 32.099 1.00 49.34 107 CYS A N 1
ATOM 760 C CA . CYS A 1 107 ? -0.874 6.253 32.811 1.00 49.34 107 CYS A CA 1
ATOM 761 C C . CYS A 1 107 ? -0.163 5.073 32.081 1.00 49.34 107 CYS A C 1
ATOM 763 O O . CYS A 1 107 ? -0.840 4.214 31.579 1.00 49.34 107 CYS A O 1
ATOM 765 N N . GLY A 1 108 ? 1.174 4.987 31.953 1.00 55.50 108 GLY A N 1
ATOM 766 C CA . GLY A 1 108 ? 1.885 3.871 31.250 1.00 55.50 108 GLY A CA 1
ATOM 767 C C . GLY A 1 108 ? 1.578 3.694 29.735 1.00 55.50 108 GLY A C 1
ATOM 768 O O . GLY A 1 108 ? 0.459 3.949 29.324 1.00 55.50 108 GLY A O 1
ATOM 769 N N . PRO A 1 109 ? 2.495 3.271 28.840 1.00 57.88 109 PRO A N 1
ATOM 770 C CA . PRO A 1 109 ? 2.241 3.308 27.383 1.00 57.88 109 PRO A CA 1
ATOM 771 C C . PRO A 1 109 ? 0.912 2.657 26.948 1.00 57.88 109 PRO A C 1
ATOM 773 O O . PRO A 1 109 ? 0.184 3.210 26.129 1.00 57.88 109 PRO A O 1
ATOM 776 N N . SER A 1 110 ? 0.543 1.542 27.586 1.00 51.00 110 SER A N 1
ATOM 777 C CA . SER A 1 110 ? -0.719 0.822 27.380 1.00 51.00 110 SER A CA 1
ATOM 778 C C . SER A 1 110 ? -1.918 1.373 28.169 1.00 51.00 110 SER A C 1
ATOM 780 O O . SER A 1 110 ? -3.046 1.276 27.691 1.00 51.00 110 SER A O 1
ATOM 782 N N . ALA A 1 111 ? -1.725 1.992 29.336 1.00 54.72 111 ALA A N 1
ATOM 783 C CA . ALA A 1 111 ? -2.824 2.525 30.145 1.00 54.72 111 ALA A CA 1
ATOM 784 C C . ALA A 1 111 ? -3.045 4.053 29.973 1.00 54.72 111 ALA A C 1
ATOM 786 O O . ALA A 1 111 ? -4.081 4.557 30.406 1.00 54.72 111 ALA A O 1
ATOM 787 N N . GLN A 1 112 ? -2.162 4.791 29.266 1.00 62.06 112 GLN A N 1
ATOM 788 C CA . GLN A 1 112 ? -2.354 6.219 28.964 1.00 62.06 112 GLN A CA 1
ATOM 789 C C . GLN A 1 112 ? -3.476 6.388 27.956 1.00 62.06 112 GLN A C 1
ATOM 791 O O . GLN A 1 112 ? -4.283 7.307 28.062 1.00 62.06 112 GLN A O 1
ATOM 796 N N . ILE A 1 113 ? -3.522 5.462 27.001 1.00 58.94 113 ILE A N 1
ATOM 797 C CA . ILE A 1 113 ? -4.550 5.372 25.975 1.00 58.94 113 ILE A CA 1
ATOM 798 C C . ILE A 1 113 ? -5.877 4.964 26.632 1.00 58.94 113 ILE A C 1
ATOM 800 O O . ILE A 1 113 ? -6.888 5.627 26.418 1.00 58.94 113 ILE A O 1
ATOM 804 N N . ALA A 1 114 ? -5.869 3.967 27.526 1.00 61.97 114 ALA A N 1
ATOM 805 C CA . ALA A 1 114 ? -7.062 3.548 28.267 1.00 61.97 114 ALA A CA 1
ATOM 806 C C . ALA A 1 114 ? -7.628 4.660 29.180 1.00 61.97 114 ALA A C 1
ATOM 808 O O . ALA A 1 114 ? -8.836 4.903 29.179 1.00 61.97 114 ALA A O 1
ATOM 809 N N . LEU A 1 115 ? -6.775 5.392 29.910 1.00 61.50 115 LEU A N 1
ATOM 810 C CA . LEU A 1 115 ? -7.199 6.484 30.795 1.00 61.50 115 LEU A CA 1
ATOM 811 C C . LEU A 1 115 ? -7.605 7.750 30.014 1.00 61.50 115 LEU A C 1
ATOM 813 O O . LEU A 1 115 ? -8.506 8.466 30.449 1.00 61.50 115 LEU A O 1
ATOM 817 N N . ALA A 1 116 ? -7.005 8.019 28.846 1.00 67.88 116 ALA A N 1
ATOM 818 C CA . ALA A 1 116 ? -7.435 9.092 27.943 1.00 67.88 116 ALA A CA 1
ATOM 819 C C . ALA A 1 116 ? -8.802 8.790 27.300 1.00 67.88 116 ALA A C 1
ATOM 821 O O . ALA A 1 116 ? -9.647 9.683 27.223 1.00 67.88 116 ALA A O 1
ATOM 822 N N . ILE A 1 117 ? -9.057 7.536 26.909 1.00 62.81 117 ILE A N 1
ATOM 823 C CA . ILE A 1 117 ? -10.361 7.077 26.407 1.00 62.81 117 ILE A CA 1
ATOM 824 C C . ILE A 1 117 ? -11.421 7.162 27.517 1.00 62.81 117 ILE A C 1
ATOM 826 O O . ILE A 1 117 ? -12.476 7.756 27.297 1.00 62.81 117 ILE A O 1
ATOM 830 N N . TYR A 1 118 ? -11.123 6.689 28.733 1.00 67.94 118 TYR A N 1
ATOM 831 C CA . TYR A 1 118 ? -12.036 6.776 29.880 1.00 67.94 118 TYR A CA 1
ATOM 832 C C . TYR A 1 118 ? -12.346 8.231 30.294 1.00 67.94 118 TYR A C 1
ATOM 834 O O . TYR A 1 118 ? -13.516 8.604 30.415 1.00 67.94 118 TYR A O 1
ATOM 842 N N . ASN A 1 119 ? -11.331 9.097 30.433 1.00 70.94 119 ASN A N 1
ATOM 843 C CA . ASN A 1 119 ? -11.526 10.507 30.806 1.00 70.94 119 ASN A CA 1
ATOM 844 C C . ASN A 1 119 ? -12.205 11.340 29.699 1.00 70.94 119 ASN A C 1
ATOM 846 O O . ASN A 1 119 ? -12.934 12.283 30.013 1.00 70.94 119 ASN A O 1
ATOM 850 N N . LYS A 1 120 ? -12.027 10.997 28.412 1.00 70.44 120 LYS A N 1
ATOM 851 C CA . LYS A 1 120 ? -12.698 11.677 27.287 1.00 70.44 120 LYS A CA 1
ATOM 852 C C . LYS A 1 120 ? -14.152 11.228 27.115 1.00 70.44 120 LYS A C 1
ATOM 854 O O . LYS A 1 120 ? -15.014 12.076 26.886 1.00 70.44 120 LYS A O 1
ATOM 859 N N . PHE A 1 121 ? -14.444 9.940 27.312 1.00 68.50 121 PHE A N 1
ATOM 860 C CA . PHE A 1 121 ? -15.811 9.407 27.339 1.00 68.50 121 PHE A CA 1
ATOM 861 C C . PHE A 1 121 ? -16.615 9.992 28.520 1.00 68.50 121 PHE A C 1
ATOM 863 O O . PHE A 1 121 ? -17.714 10.517 28.332 1.00 68.50 121 PHE A O 1
ATOM 870 N N . ASN A 1 122 ? -16.015 10.061 29.715 1.00 67.38 122 ASN A N 1
ATOM 871 C CA . ASN A 1 122 ? -16.627 10.671 30.906 1.00 67.38 122 ASN A CA 1
ATOM 872 C C . ASN A 1 122 ? -16.683 12.224 30.851 1.00 67.38 122 ASN A C 1
ATOM 874 O O . ASN A 1 122 ? -17.412 12.869 31.607 1.00 67.38 122 ASN A O 1
ATOM 878 N N . GLY A 1 123 ? -15.932 12.854 29.939 1.00 60.69 123 GLY A N 1
ATOM 879 C CA . GLY A 1 123 ? -16.001 14.290 29.638 1.00 60.69 123 GLY A CA 1
ATOM 880 C C . GLY A 1 123 ? -17.115 14.670 28.649 1.00 60.69 123 GLY A C 1
ATOM 881 O O . GLY A 1 123 ? -17.659 15.772 28.732 1.00 60.69 123 GLY A O 1
ATOM 882 N N . LEU A 1 124 ? -17.501 13.760 27.745 1.00 57.47 124 LEU A N 1
ATOM 883 C CA . LEU A 1 124 ? -18.628 13.945 26.816 1.00 57.47 124 LEU A CA 1
ATOM 884 C C . LEU A 1 124 ? -19.985 13.680 27.485 1.00 57.47 124 LEU A C 1
ATOM 886 O O . LEU A 1 124 ? -20.946 14.393 27.192 1.00 57.47 124 LEU A O 1
ATOM 890 N N . ALA A 1 125 ? -20.039 12.778 28.470 1.00 57.12 125 ALA A N 1
ATOM 891 C CA . ALA A 1 125 ? -21.206 12.612 29.342 1.00 57.12 125 ALA A CA 1
ATOM 892 C C . ALA A 1 125 ? -21.551 13.899 30.130 1.00 57.12 125 ALA A C 1
ATOM 894 O O . ALA A 1 125 ? -22.715 14.160 30.419 1.00 57.12 125 ALA A O 1
ATOM 895 N N . ARG A 1 126 ? -20.565 14.775 30.396 1.00 56.91 126 ARG A N 1
ATOM 896 C CA . ARG A 1 126 ? -20.772 16.094 31.032 1.00 56.91 126 ARG A CA 1
ATOM 897 C C . ARG A 1 126 ? -21.136 17.225 30.061 1.00 56.91 126 ARG A C 1
ATOM 899 O O . ARG A 1 126 ? -21.442 18.325 30.515 1.00 56.91 126 ARG A O 1
ATOM 906 N N . ARG A 1 127 ? -21.118 16.995 28.739 1.00 53.03 127 ARG A N 1
ATOM 907 C CA . ARG A 1 127 ? -21.539 17.993 27.729 1.00 53.03 127 ARG A CA 1
ATOM 908 C C . ARG A 1 127 ? -22.977 17.813 27.239 1.00 53.03 127 ARG A C 1
ATOM 910 O O . ARG A 1 127 ? -23.519 18.758 26.679 1.00 53.03 127 ARG A O 1
ATOM 917 N N . GLN A 1 128 ? -23.599 16.662 27.493 1.00 54.94 128 GLN A N 1
ATOM 918 C CA . GLN A 1 128 ? -25.029 16.430 27.237 1.00 54.94 128 GLN A CA 1
ATOM 919 C C . GLN A 1 128 ? -25.935 16.872 28.401 1.00 54.94 128 GLN A C 1
ATOM 921 O O . GLN A 1 128 ? -27.150 16.869 28.264 1.00 54.94 128 GLN A O 1
ATOM 926 N N . HIS A 1 129 ? -25.368 17.356 29.514 1.00 47.81 129 HIS A N 1
ATOM 927 C CA . HIS A 1 129 ? -26.111 18.106 30.532 1.00 47.81 129 HIS A CA 1
ATOM 928 C C . HIS A 1 129 ? -25.861 19.619 30.403 1.00 47.81 129 HIS A C 1
ATOM 930 O O . HIS A 1 129 ? -25.487 20.301 31.360 1.00 47.81 129 HIS A O 1
ATOM 936 N N . LYS A 1 130 ? -26.054 20.165 29.195 1.00 49.66 130 LYS A N 1
ATOM 937 C CA . LYS A 1 130 ? -26.389 21.586 29.038 1.00 49.66 130 LYS A CA 1
ATOM 938 C C . LYS A 1 130 ? -27.824 21.681 28.514 1.00 49.66 130 LYS A C 1
ATOM 940 O O . LYS A 1 130 ? -28.054 21.268 27.379 1.00 49.66 130 LYS A O 1
ATOM 945 N N . PRO A 1 131 ? -28.782 22.190 29.311 1.00 50.19 131 PRO A N 1
ATOM 946 C CA . PRO A 1 131 ? -30.148 22.373 28.848 1.00 50.19 131 PRO A CA 1
ATOM 947 C C . PRO A 1 131 ? -30.160 23.310 27.638 1.00 50.19 131 PRO A C 1
ATOM 949 O O . PRO A 1 131 ? -29.518 24.362 27.629 1.00 50.19 131 PRO A O 1
ATOM 952 N N . PHE A 1 132 ? -30.874 22.885 26.600 1.00 52.91 132 PHE A N 1
ATOM 953 C CA . PHE A 1 132 ? -31.071 23.637 25.371 1.00 52.91 132 PHE A CA 1
ATOM 954 C C . PHE A 1 132 ? -31.998 24.821 25.672 1.00 52.91 132 PHE A C 1
ATOM 956 O O . PHE A 1 132 ? -33.219 24.676 25.734 1.00 52.91 132 PHE A O 1
ATOM 963 N N . THR A 1 133 ? -31.427 26.007 25.884 1.00 56.81 133 THR A N 1
ATOM 964 C CA . THR A 1 133 ? -32.199 27.251 25.869 1.00 56.81 133 THR A CA 1
ATOM 965 C C . THR A 1 133 ? -32.779 27.420 24.468 1.00 56.81 133 THR A C 1
ATOM 967 O O . THR A 1 133 ? -32.053 27.572 23.485 1.00 56.81 133 THR A O 1
ATOM 970 N N . GLN A 1 134 ? -34.102 27.334 24.385 1.00 54.66 134 GLN A N 1
ATOM 971 C CA . GLN A 1 134 ? -34.874 27.441 23.158 1.00 54.66 134 GLN A CA 1
ATOM 972 C C . GLN A 1 134 ? -34.589 28.751 22.414 1.00 54.66 134 GLN A C 1
ATOM 974 O O . GLN A 1 134 ? -34.732 29.837 22.976 1.00 54.66 134 GLN A O 1
ATOM 979 N N . ARG A 1 135 ? -34.280 28.668 21.116 1.00 54.62 135 ARG A N 1
ATOM 980 C CA . ARG A 1 135 ? -34.522 29.793 20.204 1.00 54.62 135 ARG A CA 1
ATOM 981 C C . ARG A 1 135 ? -36.006 29.766 19.831 1.00 54.62 135 ARG A C 1
ATOM 983 O O . ARG A 1 135 ? -36.416 28.932 19.030 1.00 54.62 135 ARG A O 1
ATOM 990 N N . LYS A 1 136 ? -36.809 30.649 20.438 1.00 41.97 136 LYS A N 1
ATOM 991 C CA . LYS A 1 136 ? -38.201 30.899 20.024 1.00 41.97 136 LYS A CA 1
ATOM 992 C C . LYS A 1 136 ? -38.223 31.420 18.578 1.00 41.97 136 LYS A C 1
ATOM 994 O O . LYS A 1 136 ? -37.444 32.328 18.277 1.00 41.97 136 LYS A O 1
ATOM 999 N N . PRO A 1 137 ? -39.116 30.935 17.702 1.00 46.94 137 PRO A N 1
ATOM 1000 C CA . PRO A 1 137 ? -39.405 31.628 16.460 1.00 46.94 137 PRO A CA 1
ATOM 1001 C C . PRO A 1 137 ? -40.248 32.873 16.762 1.00 46.94 137 PRO A C 1
ATOM 1003 O O . PRO A 1 137 ? -41.199 32.836 17.543 1.00 46.94 137 PRO A O 1
ATOM 1006 N N . SER A 1 138 ? -39.847 33.985 16.151 1.00 56.78 138 SER A N 1
ATOM 1007 C CA . SER A 1 138 ? -40.578 35.248 16.127 1.00 56.78 138 SER A CA 1
ATOM 1008 C C . SER A 1 138 ? -41.949 35.024 15.489 1.00 56.78 138 SER A C 1
ATOM 1010 O O . SER A 1 138 ? -42.043 34.843 14.280 1.00 56.78 138 SER A O 1
ATOM 1012 N N . GLN A 1 139 ? -42.996 35.032 16.309 1.00 53.19 139 GLN A N 1
ATOM 1013 C CA . GLN A 1 139 ? -44.378 35.192 15.864 1.00 53.19 139 GLN A CA 1
ATOM 1014 C C . GLN A 1 139 ? -44.553 36.645 15.395 1.00 53.19 139 GLN A C 1
ATOM 1016 O O . GLN A 1 139 ? -44.315 37.573 16.171 1.00 53.19 139 GLN A O 1
ATOM 1021 N N . LYS A 1 140 ? -44.907 36.832 14.124 1.00 48.25 140 LYS A N 1
ATOM 1022 C CA . LYS A 1 140 ? -45.613 38.013 13.622 1.00 48.25 140 LYS A CA 1
ATOM 1023 C C . LYS A 1 140 ? -46.936 37.534 13.056 1.00 48.25 140 LYS A C 1
ATOM 1025 O O . LYS A 1 140 ? -46.907 36.457 12.420 1.00 48.25 140 LYS A O 1
#

Secondary structure (DSSP, 8-state):
-HHHHHHHHHHHHHTS--HHHHHHHHHHHHHTTSSGGGTHHHHHHHHHHHHHHHHHHHHHHHHHHHH--S-HHHHHHHHHHHHHHHHHHHHHHHHHHHH---TT--SSHHHHHHHHHHHHHHHHTTTS-S----------

Radius of gyration: 24.47 Å; chains: 1; bounding box: 68×49×59 Å

pLDDT: mean 77.37, std 14.7, range [41.97, 94.06]

Organism: Dibothriocephalus latus (NCBI:txid60516)

Foldseek 3Di:
DLVVLLVVLVVLLVPADDLVVLLVVLVVCVVVVHCVVVCVSVVVSVVSVVSNLCSVLSSCLSNLQSPDPDDSVVSNVVSVVVSVVVVVVVVVVVVVCLVDDPPDFDDPSVCSVVVCVVVVVVVVVVVVPDDDPDPDDDDD